Protein AF-A0A2K9NVW8-F1 (afdb_monomer_lite)

Foldseek 3Di:
DDDDDPPPPPPPPPPQDFDWDCPALPDTDGDGGPDDDDDDDDPDPPPQPVLLVVLLVQLVCCCPVVVDDSQVSLVPRVVVSCNRPVVCLVVSLVVQVVSQVVDPVRPVSNVSSD

Secondary structure (DSSP, 8-state):
-------------------EEE-STT-EEE--TTS---------TTTTHHHHHHHHHHHHHHHHHS---HHHHHHHHHHHHHHH-GGGHHHHHHHHHHHHTT-TT-TTHHHHT-

Radius of gyration: 25.6 Å; chains: 1; bounding box: 63×59×67 Å

Structure (mmCIF, N/CA/C/O backbone):
data_AF-A0A2K9NVW8-F1
#
_entry.id   AF-A0A2K9NVW8-F1
#
loop_
_atom_site.group_PDB
_atom_site.id
_atom_site.type_symbol
_atom_site.label_atom_id
_atom_site.label_alt_id
_atom_site.label_comp_id
_atom_site.label_asym_id
_atom_site.label_entity_id
_atom_site.label_seq_id
_atom_site.pdbx_PDB_ins_code
_atom_site.Cartn_x
_atom_site.Cartn_y
_atom_site.Cartn_z
_atom_site.occupancy
_atom_site.B_iso_or_equiv
_atom_site.auth_seq_id
_atom_site.auth_comp_id
_atom_site.auth_asym_id
_atom_site.auth_atom_id
_atom_site.pdbx_PDB_model_num
ATOM 1 N N . MET A 1 1 ? -46.331 -46.761 48.938 1.00 41.19 1 MET A N 1
ATOM 2 C CA . MET A 1 1 ? -45.384 -47.127 47.859 1.00 41.19 1 MET A CA 1
ATOM 3 C C . MET A 1 1 ? -45.480 -46.029 46.798 1.00 41.19 1 MET A C 1
ATOM 5 O O . MET A 1 1 ? -46.482 -45.975 46.112 1.00 41.19 1 MET A O 1
ATOM 9 N N . LYS A 1 2 ? -44.825 -44.877 46.998 1.00 41.16 2 LYS A N 1
ATOM 10 C CA . LYS A 1 2 ? -43.559 -44.420 46.378 1.00 41.16 2 LYS A CA 1
ATOM 11 C C . LYS A 1 2 ? -43.396 -44.730 44.877 1.00 41.16 2 LYS A C 1
ATOM 13 O O . LYS A 1 2 ? -43.145 -45.876 44.531 1.00 41.16 2 LYS A O 1
ATOM 18 N N . THR A 1 3 ? -43.396 -43.625 44.107 1.00 43.44 3 THR A N 1
ATOM 19 C CA . THR A 1 3 ? -42.689 -43.338 42.833 1.00 43.44 3 THR A CA 1
ATOM 20 C C . THR A 1 3 ? -43.160 -44.117 41.595 1.00 43.44 3 THR A C 1
ATOM 22 O O . THR A 1 3 ? -43.412 -45.302 41.677 1.00 43.44 3 THR A O 1
ATOM 25 N N . LEU A 1 4 ? -43.301 -43.536 40.401 1.00 40.97 4 LEU A N 1
ATOM 26 C CA . LEU A 1 4 ? -42.403 -42.576 39.764 1.00 40.97 4 LEU A CA 1
ATOM 27 C C . LEU A 1 4 ? -43.128 -41.947 38.550 1.00 40.97 4 LEU A C 1
ATOM 29 O O . LEU A 1 4 ? -43.434 -42.643 37.585 1.00 40.97 4 LEU A O 1
ATOM 33 N N . ALA A 1 5 ? -43.414 -40.644 38.589 1.00 47.12 5 ALA A N 1
ATOM 34 C CA . ALA A 1 5 ? -43.818 -39.895 37.402 1.00 47.12 5 ALA A CA 1
ATOM 35 C C . ALA A 1 5 ? -42.556 -39.626 36.568 1.00 47.12 5 ALA A C 1
ATOM 37 O O . ALA A 1 5 ? -41.693 -38.855 36.989 1.00 47.12 5 ALA A O 1
ATOM 38 N N . LEU A 1 6 ? -42.414 -40.300 35.422 1.00 43.81 6 LEU A N 1
ATOM 39 C CA . LEU A 1 6 ? -41.349 -40.016 34.461 1.00 43.81 6 LEU A CA 1
ATOM 40 C C . LEU A 1 6 ? -41.646 -38.679 33.768 1.00 43.81 6 LEU A C 1
ATOM 42 O O . LEU A 1 6 ? -42.360 -38.604 32.772 1.00 43.81 6 LEU A O 1
ATOM 46 N N . LEU A 1 7 ? -41.086 -37.615 34.335 1.00 48.03 7 LEU A N 1
ATOM 47 C CA . LEU A 1 7 ? -40.907 -36.324 33.686 1.00 48.03 7 LEU A CA 1
ATOM 48 C C . LEU A 1 7 ? -39.943 -36.492 32.502 1.00 48.03 7 LEU A C 1
ATOM 50 O O . LEU A 1 7 ? -38.728 -36.563 32.681 1.00 48.03 7 LEU A O 1
ATOM 54 N N . PHE A 1 8 ? -40.488 -36.537 31.287 1.00 49.69 8 PHE A N 1
ATOM 55 C CA . PHE A 1 8 ? -3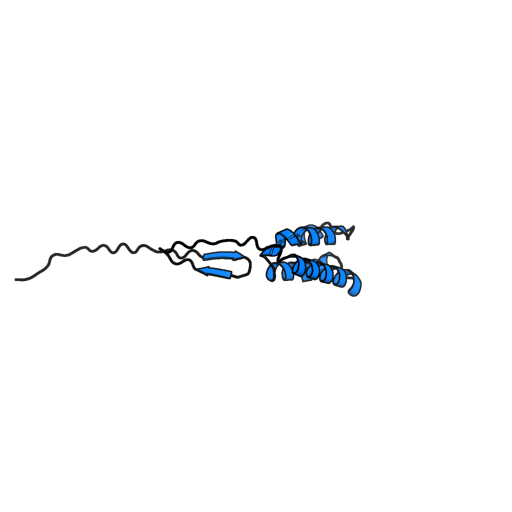9.736 -36.311 30.053 1.00 49.69 8 PHE A CA 1
ATOM 56 C C . PHE A 1 8 ? -39.375 -34.818 29.969 1.00 49.69 8 PHE A C 1
ATOM 58 O O . PHE A 1 8 ? -40.070 -34.018 29.349 1.00 49.69 8 PHE A O 1
ATOM 65 N N . PHE A 1 9 ? -38.293 -34.425 30.644 1.00 49.56 9 PHE A N 1
ATOM 66 C CA . PHE A 1 9 ? -37.634 -33.141 30.415 1.00 49.56 9 PHE A CA 1
ATOM 67 C C . PHE A 1 9 ? -36.824 -33.256 29.119 1.00 49.56 9 PHE A C 1
ATOM 69 O O . PHE A 1 9 ? -35.675 -33.694 29.116 1.00 49.56 9 PHE A O 1
ATOM 76 N N . THR A 1 10 ? -37.430 -32.898 27.989 1.00 50.84 10 THR A N 1
ATOM 77 C CA . THR A 1 10 ? -36.689 -32.653 26.750 1.00 50.84 10 THR A CA 1
ATOM 78 C C . THR A 1 10 ? -35.845 -31.396 26.949 1.00 50.84 10 THR A C 1
ATOM 80 O O . THR A 1 10 ? -36.360 -30.279 26.893 1.00 50.84 10 THR A O 1
ATOM 83 N N . LEU A 1 11 ? -34.551 -31.576 27.226 1.00 45.03 11 LEU A N 1
ATOM 84 C CA . LEU A 1 11 ? -33.571 -30.499 27.146 1.00 45.03 11 LEU A CA 1
ATOM 85 C C . LEU A 1 11 ? -33.488 -30.034 25.688 1.00 45.03 11 LEU A C 1
ATOM 87 O O . LEU A 1 11 ? -32.835 -30.664 24.860 1.00 45.03 11 LEU A O 1
ATOM 91 N N . PHE A 1 12 ? -34.136 -28.914 25.377 1.00 49.94 12 PHE A N 1
ATOM 92 C CA . PHE A 1 12 ? -33.817 -28.142 24.185 1.00 49.94 12 PHE A CA 1
ATOM 93 C C . PHE A 1 12 ? -32.469 -27.462 24.426 1.00 49.94 12 PHE A C 1
ATOM 95 O O . PHE A 1 12 ? -32.391 -26.371 24.986 1.00 49.94 12 PHE A O 1
ATOM 102 N N . THR A 1 13 ? -31.384 -28.131 24.045 1.00 46.84 13 THR A N 1
ATOM 103 C CA . THR A 1 13 ? -30.073 -27.496 23.935 1.00 46.84 13 THR A CA 1
ATOM 104 C C . THR A 1 13 ? -30.128 -26.538 22.751 1.00 46.84 13 THR A C 1
ATOM 106 O O . THR A 1 13 ? -29.939 -26.942 21.605 1.00 46.84 13 THR A O 1
ATOM 109 N N . THR 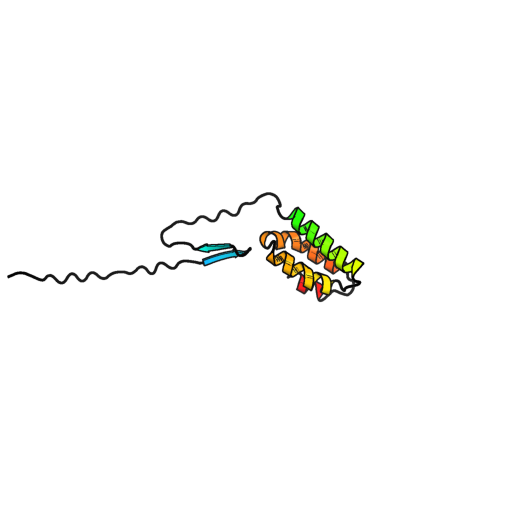A 1 14 ? -30.436 -25.268 23.008 1.00 49.53 14 THR A N 1
ATOM 110 C CA . THR A 1 14 ? -30.241 -24.198 22.030 1.00 49.53 14 THR A CA 1
ATOM 111 C C . THR A 1 14 ? -28.747 -24.120 21.733 1.00 49.53 14 THR A C 1
ATOM 113 O O . THR A 1 14 ? -27.976 -23.597 22.538 1.00 49.53 14 THR A O 1
ATOM 116 N N . SER A 1 15 ? -28.323 -24.699 20.611 1.00 44.44 15 SER A N 1
ATOM 117 C CA . SER A 1 15 ? -26.971 -24.565 20.078 1.00 44.44 15 SER A CA 1
ATOM 118 C C . SER A 1 15 ? -26.732 -23.092 19.779 1.00 44.44 15 SER A C 1
ATOM 120 O O . SER A 1 15 ? -27.207 -22.540 18.787 1.00 44.44 15 SER A O 1
ATOM 122 N N . SER A 1 16 ? -26.062 -22.435 20.710 1.00 49.56 16 SER A N 1
ATOM 123 C CA . SER A 1 16 ? -25.818 -21.013 20.678 1.00 49.56 16 SER A CA 1
ATOM 124 C C . SER A 1 16 ? -24.581 -20.795 19.801 1.00 49.56 16 SER A C 1
ATOM 126 O O . SER A 1 16 ? -23.451 -20.928 20.267 1.00 49.56 16 SER A O 1
ATOM 128 N N . PHE A 1 17 ? -24.783 -20.597 18.496 1.00 54.50 17 PHE A N 1
ATOM 129 C CA . PHE A 1 17 ? -23.679 -20.407 17.557 1.00 54.50 17 PHE A CA 1
ATOM 130 C C . PHE A 1 17 ? -22.952 -19.102 17.894 1.00 54.50 17 PHE A C 1
ATOM 132 O O . PHE A 1 17 ? -23.507 -18.016 17.736 1.00 54.50 17 PHE A O 1
ATOM 139 N N . ALA A 1 18 ? -21.716 -19.211 18.380 1.00 51.00 18 ALA A N 1
ATOM 140 C CA . ALA A 1 18 ? -20.814 -18.075 18.462 1.00 51.00 18 ALA A CA 1
ATOM 141 C C . ALA A 1 18 ? -20.421 -17.693 17.030 1.00 51.00 18 ALA A C 1
ATOM 143 O O . ALA A 1 18 ? -19.742 -18.451 16.335 1.00 51.00 18 ALA A O 1
ATOM 144 N N . GLY A 1 19 ? -20.910 -16.545 16.569 1.00 52.56 19 GLY A N 1
ATOM 145 C CA . GLY A 1 19 ? -20.494 -15.961 15.302 1.00 52.56 19 GLY A CA 1
ATOM 146 C C . GLY A 1 19 ? -19.135 -15.298 15.474 1.00 52.56 19 GLY A C 1
ATOM 147 O O . GLY A 1 19 ? -18.949 -14.483 16.378 1.00 52.56 19 GLY A O 1
ATOM 148 N N . VAL A 1 20 ? -18.187 -15.645 14.609 1.00 52.91 20 VAL A N 1
ATOM 149 C CA . VAL A 1 20 ? -16.921 -14.923 14.496 1.00 52.91 20 VAL A CA 1
ATOM 150 C C . VAL A 1 20 ? -17.094 -13.879 13.404 1.00 52.91 20 VAL A C 1
ATOM 152 O O . VAL A 1 20 ? -17.280 -14.230 12.239 1.00 52.91 20 VAL A O 1
ATOM 155 N N . VAL A 1 21 ? -17.045 -12.600 13.773 1.00 55.09 21 VAL A N 1
ATOM 156 C CA . VAL A 1 21 ? -17.016 -11.501 12.803 1.00 55.09 21 VAL A CA 1
ATOM 157 C C . VAL A 1 21 ? -15.577 -11.019 12.691 1.00 55.09 21 VAL A C 1
ATOM 159 O O . VAL A 1 21 ? -14.968 -10.611 13.678 1.00 55.09 21 VAL A O 1
ATOM 162 N N . ASN A 1 22 ? -15.032 -11.101 11.479 1.00 52.94 22 ASN A N 1
ATOM 163 C CA . ASN A 1 22 ? -13.698 -10.614 11.158 1.00 52.94 22 ASN A CA 1
ATOM 164 C C . ASN A 1 22 ? -13.831 -9.172 10.658 1.00 52.94 22 ASN A C 1
ATOM 166 O O . ASN A 1 22 ? -14.370 -8.947 9.577 1.00 52.94 22 ASN A O 1
ATOM 170 N N . LEU A 1 23 ? -13.384 -8.199 11.451 1.00 57.34 23 LEU A N 1
ATOM 171 C CA . LEU A 1 23 ? -13.561 -6.770 11.152 1.00 57.34 23 LEU A CA 1
ATOM 172 C C . LEU A 1 23 ? -12.404 -6.172 10.330 1.00 57.34 23 LEU A C 1
ATOM 174 O O . LEU A 1 23 ? -12.301 -4.956 10.187 1.00 57.34 23 LEU A O 1
ATOM 178 N N . GLY A 1 24 ? -11.532 -7.018 9.771 1.00 46.88 24 GLY A N 1
ATOM 179 C CA . GLY A 1 24 ? -10.229 -6.586 9.262 1.00 46.88 24 GLY A CA 1
ATOM 180 C C . GLY A 1 24 ? -9.261 -6.283 10.413 1.00 46.88 24 GLY A C 1
ATOM 181 O O . GLY A 1 24 ? -9.632 -6.362 11.575 1.00 46.88 24 GLY A O 1
ATOM 182 N N . VAL A 1 25 ? -7.988 -6.003 10.108 1.00 49.59 25 VAL A N 1
ATOM 183 C CA . VAL A 1 25 ? -6.897 -5.719 11.083 1.00 49.59 25 VAL A CA 1
ATOM 184 C C . VAL A 1 25 ? -6.538 -6.820 12.106 1.00 49.59 25 VAL A C 1
ATOM 186 O O . VAL A 1 25 ? -5.721 -6.593 12.992 1.00 49.59 25 VAL A O 1
ATOM 189 N N . GLY A 1 26 ? -7.041 -8.050 11.952 1.00 45.53 26 GLY A N 1
ATOM 190 C CA . GLY A 1 26 ? -6.694 -9.170 12.846 1.00 45.53 26 GLY A CA 1
ATOM 191 C C . GLY A 1 26 ? -7.405 -9.124 14.201 1.00 45.53 26 GLY A C 1
ATOM 192 O O . GLY A 1 26 ? -7.151 -9.966 15.063 1.00 45.53 26 GLY A O 1
ATOM 193 N N . GLU A 1 27 ? -8.328 -8.181 14.380 1.00 43.72 27 GLU A N 1
ATOM 194 C CA . GLU A 1 27 ? -9.190 -8.118 15.550 1.00 43.72 27 GLU A CA 1
ATOM 195 C C . GLU A 1 27 ? -10.360 -9.086 15.360 1.00 43.72 27 GLU A C 1
ATOM 197 O O . GLU A 1 27 ? -11.165 -8.976 14.434 1.00 43.72 27 GLU A O 1
ATOM 202 N N . THR A 1 28 ? -10.424 -10.087 16.236 1.00 51.66 28 THR A N 1
ATOM 203 C CA . THR A 1 28 ? -11.515 -11.060 16.263 1.00 51.66 28 THR A CA 1
ATOM 204 C C . THR A 1 28 ? -12.459 -10.698 17.395 1.00 51.66 28 THR A C 1
ATOM 206 O O . THR A 1 28 ? -12.063 -10.736 18.560 1.00 51.66 28 THR A O 1
ATOM 209 N N . ILE A 1 29 ? -13.713 -10.378 17.071 1.00 55.81 29 ILE A N 1
ATOM 210 C CA . ILE A 1 29 ? -14.761 -10.264 18.086 1.00 55.81 29 ILE A CA 1
ATOM 211 C C . ILE A 1 29 ? -15.480 -11.607 18.175 1.00 55.81 29 ILE A C 1
ATOM 213 O O . ILE A 1 29 ? -16.131 -12.050 17.227 1.00 55.81 29 ILE A O 1
ATOM 217 N N . THR A 1 30 ? -15.369 -12.251 19.334 1.00 58.59 30 THR A N 1
ATOM 218 C CA . THR A 1 30 ? -16.162 -13.435 19.671 1.00 58.59 30 THR A CA 1
ATOM 219 C C . THR A 1 30 ? -17.501 -12.975 20.227 1.00 58.59 30 THR A C 1
ATOM 221 O O . THR A 1 30 ? -17.571 -12.477 21.352 1.00 58.59 30 THR A O 1
ATOM 224 N N . ILE A 1 31 ? -18.571 -13.136 19.450 1.00 61.28 31 ILE A N 1
ATOM 225 C CA . ILE A 1 31 ? -19.921 -12.797 19.903 1.00 61.28 31 ILE A CA 1
ATOM 226 C C . ILE A 1 31 ? -20.447 -13.964 20.740 1.00 61.28 31 ILE A C 1
ATOM 228 O O . ILE A 1 31 ? -20.621 -15.077 20.238 1.00 61.28 31 ILE A O 1
ATOM 232 N N . GLN A 1 32 ? -20.687 -13.720 22.029 1.00 60.62 32 GLN A N 1
ATOM 233 C CA . GLN A 1 32 ? -21.395 -14.677 22.873 1.00 60.62 32 GLN A CA 1
ATOM 234 C C . GLN A 1 32 ? -22.876 -14.690 22.506 1.00 60.62 32 GLN A C 1
ATOM 236 O O . GLN A 1 32 ? -23.484 -13.662 22.216 1.00 60.62 32 GLN A O 1
ATOM 241 N N . ALA A 1 33 ? -23.478 -15.871 22.522 1.00 58.94 33 ALA A N 1
ATOM 242 C CA . ALA A 1 33 ? -24.898 -15.973 22.262 1.00 58.94 33 ALA A CA 1
ATOM 243 C C . ALA A 1 33 ? -25.719 -15.354 23.403 1.00 58.94 33 ALA A C 1
ATOM 245 O O . ALA A 1 33 ? -25.350 -15.447 24.573 1.00 58.94 33 ALA A O 1
ATOM 246 N N . ASN A 1 34 ? -26.867 -14.774 23.046 1.00 59.75 34 ASN A N 1
ATOM 247 C CA . ASN A 1 34 ? -27.800 -14.082 23.944 1.00 59.75 34 ASN A CA 1
ATOM 248 C C . ASN A 1 34 ? -27.314 -12.736 24.510 1.00 59.75 34 ASN A C 1
ATOM 250 O O . ASN A 1 34 ? -27.976 -12.180 25.385 1.00 59.75 34 ASN A O 1
ATOM 254 N N . THR A 1 35 ? -26.222 -12.167 23.995 1.00 59.56 35 THR A N 1
ATOM 255 C CA . THR A 1 35 ? -25.842 -10.773 24.257 1.00 59.56 35 THR A CA 1
ATOM 256 C C . THR A 1 35 ? -25.937 -9.949 22.975 1.00 59.56 35 THR A C 1
ATOM 258 O O . THR A 1 35 ? -25.487 -10.359 21.907 1.00 59.56 35 THR A O 1
ATOM 261 N N . GLN A 1 36 ? -26.570 -8.775 23.053 1.00 56.28 36 GLN A N 1
ATOM 262 C CA . GLN A 1 36 ? -26.592 -7.835 21.935 1.00 56.28 36 GLN A CA 1
ATOM 263 C C . GLN A 1 36 ? -25.215 -7.171 21.841 1.00 56.28 36 GLN A C 1
ATOM 265 O O . GLN A 1 36 ? -24.857 -6.349 22.681 1.00 56.28 36 GLN A O 1
ATOM 270 N N . THR A 1 37 ? -24.431 -7.536 20.829 1.00 57.47 37 THR A N 1
ATOM 271 C CA . THR A 1 37 ? -23.166 -6.862 20.515 1.00 57.47 37 THR A CA 1
ATOM 272 C C . THR A 1 37 ? -23.420 -5.809 19.442 1.00 57.47 37 THR A C 1
ATOM 274 O O . THR A 1 37 ? -23.769 -6.142 18.312 1.00 57.47 37 THR A O 1
ATOM 277 N N . VAL A 1 38 ? -23.261 -4.532 19.793 1.00 55.38 38 VAL A N 1
ATOM 278 C CA . VAL A 1 38 ? -23.298 -3.421 18.833 1.00 55.38 38 VAL A CA 1
ATOM 279 C C . VAL A 1 38 ? -21.861 -3.080 18.457 1.00 55.38 38 VAL A C 1
ATOM 281 O O . VAL A 1 38 ? -21.075 -2.679 19.312 1.00 55.38 38 VAL A O 1
ATOM 284 N N . VAL A 1 39 ? -21.515 -3.261 17.183 1.00 56.19 39 VAL A N 1
ATOM 285 C CA . VAL A 1 39 ? -20.226 -2.831 16.630 1.00 56.19 39 VAL A CA 1
ATOM 286 C C . VAL A 1 39 ? -20.400 -1.414 16.098 1.00 56.19 39 VAL A C 1
ATOM 288 O O . VAL A 1 39 ? -21.088 -1.201 15.101 1.00 56.19 39 VAL A O 1
ATOM 291 N N . THR A 1 40 ? -19.792 -0.441 16.773 1.00 47.03 40 THR A N 1
ATOM 292 C CA . THR A 1 40 ? -19.774 0.952 16.314 1.00 47.03 40 THR A CA 1
ATOM 293 C C . THR A 1 40 ? -18.462 1.213 15.589 1.00 47.03 40 THR A C 1
ATOM 295 O O . THR A 1 40 ? -17.414 1.337 16.219 1.00 47.03 40 THR A O 1
ATOM 298 N N . CYS A 1 41 ? -18.511 1.310 14.261 1.00 54.44 41 CYS A N 1
ATOM 299 C CA . CYS A 1 41 ? -17.364 1.746 13.471 1.00 54.44 41 CYS A CA 1
ATOM 300 C C . CYS A 1 41 ? -17.177 3.257 13.663 1.00 54.44 41 CYS A C 1
ATOM 302 O O . CYS A 1 41 ? -18.016 4.054 13.241 1.00 54.44 41 CYS A O 1
ATOM 304 N N . GLY A 1 42 ? -16.099 3.654 14.339 1.00 46.03 42 GLY A N 1
ATOM 305 C CA . GLY A 1 42 ? -15.761 5.061 14.528 1.00 46.03 42 GLY A CA 1
ATOM 306 C C . GLY A 1 42 ? -15.249 5.685 13.231 1.00 46.03 42 GLY A C 1
ATOM 307 O O . GLY A 1 42 ? -14.214 5.268 12.716 1.00 46.03 42 GLY A O 1
ATOM 308 N N . LEU A 1 43 ? -15.936 6.719 12.740 1.00 44.06 43 LEU A N 1
ATOM 309 C CA . LEU A 1 43 ? -15.408 7.657 11.743 1.00 44.06 43 LEU A CA 1
ATOM 310 C C . LEU A 1 43 ? -14.446 8.634 12.440 1.00 44.06 43 LEU A C 1
ATOM 312 O O . LEU A 1 43 ? -14.711 9.830 12.525 1.00 44.06 43 LEU A O 1
ATOM 316 N N . ASP A 1 44 ? -13.360 8.128 13.022 1.00 48.31 44 ASP A N 1
ATOM 317 C CA . ASP A 1 44 ? -12.309 9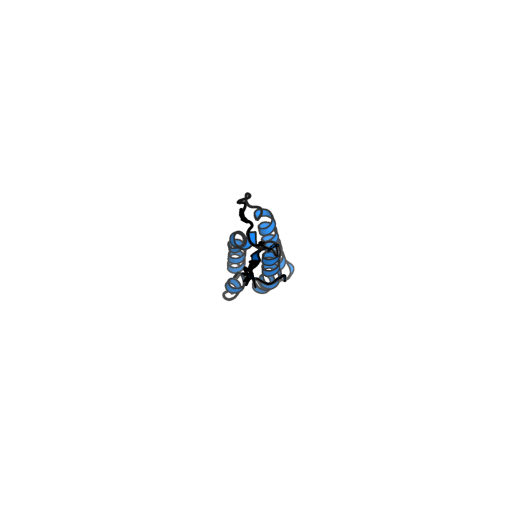.010 13.528 1.00 48.31 44 ASP A CA 1
ATOM 318 C C . ASP A 1 44 ? -11.589 9.646 12.332 1.00 48.31 44 ASP A C 1
ATOM 320 O O . ASP A 1 44 ? -11.112 8.936 11.445 1.00 48.31 44 ASP A O 1
ATOM 324 N N . GLY A 1 45 ? -11.512 10.982 12.311 1.00 52.81 45 GLY A N 1
ATOM 325 C CA . GLY A 1 45 ? -10.853 11.767 11.262 1.00 52.81 45 GLY A CA 1
ATOM 326 C C . GLY A 1 45 ? -9.509 11.171 10.830 1.00 52.81 45 GLY A C 1
ATOM 327 O O . GLY A 1 45 ? -8.725 10.756 11.681 1.00 52.81 45 GLY A O 1
ATOM 328 N N . SER A 1 46 ? -9.295 11.106 9.506 1.00 56.59 46 SER A N 1
ATOM 329 C CA . SER A 1 46 ? -8.322 10.248 8.799 1.00 56.59 46 SER A CA 1
ATOM 330 C C . SER A 1 46 ? -7.058 9.921 9.608 1.00 56.59 46 SER A C 1
ATOM 332 O O . SER A 1 46 ? -6.019 10.580 9.511 1.00 56.59 46 SER A O 1
ATOM 334 N N . LYS A 1 47 ? -7.119 8.813 10.361 1.00 72.19 47 LYS A N 1
ATOM 335 C CA . LYS A 1 47 ? -5.945 8.146 10.958 1.00 72.19 47 LYS A CA 1
ATOM 336 C C . LYS A 1 47 ? -4.990 7.598 9.882 1.00 72.19 47 LYS A C 1
ATOM 338 O O . LYS A 1 47 ? -3.910 7.106 10.202 1.00 72.19 47 LYS A O 1
ATOM 343 N N . CYS A 1 48 ? -5.378 7.700 8.612 1.00 85.31 48 CYS A N 1
ATOM 344 C CA . CYS A 1 48 ? -4.707 7.128 7.458 1.00 85.31 48 CYS A CA 1
ATOM 345 C C . CYS A 1 48 ? -3.704 8.074 6.794 1.00 85.31 48 CYS A C 1
ATOM 347 O O . CYS A 1 48 ? -2.790 7.598 6.124 1.00 85.31 48 CYS A O 1
ATOM 349 N N . ALA A 1 49 ? -3.784 9.387 7.036 1.00 87.31 49 ALA A N 1
ATOM 350 C CA . ALA A 1 49 ? -2.886 10.365 6.418 1.00 87.31 49 ALA A CA 1
ATOM 351 C C . ALA A 1 49 ? -1.391 10.056 6.647 1.00 87.31 49 ALA A C 1
ATOM 353 O O . ALA A 1 49 ? -0.596 10.068 5.704 1.00 87.31 49 ALA A O 1
ATOM 354 N N . THR A 1 50 ? -0.999 9.736 7.885 1.00 89.31 50 THR A N 1
ATOM 355 C CA . THR A 1 50 ? 0.397 9.404 8.221 1.00 89.31 50 THR A CA 1
ATOM 356 C C . THR A 1 50 ? 0.841 8.067 7.610 1.00 89.31 50 THR A C 1
ATOM 358 O O . THR A 1 50 ? 1.868 8.057 6.927 1.00 89.31 50 THR A O 1
ATOM 361 N N . PRO A 1 51 ? 0.098 6.952 7.774 1.00 91.50 51 PRO A N 1
ATOM 362 C CA . PRO A 1 51 ? 0.400 5.703 7.078 1.00 91.50 51 PRO A CA 1
ATOM 363 C C . PRO A 1 51 ? 0.528 5.858 5.556 1.00 91.50 51 PRO A C 1
ATOM 365 O O . PRO A 1 51 ? 1.489 5.360 4.975 1.00 91.50 51 PRO A O 1
ATOM 368 N N . ILE A 1 52 ? -0.399 6.571 4.908 1.00 93.50 52 ILE A N 1
ATOM 369 C CA . ILE A 1 52 ? -0.403 6.783 3.451 1.00 93.50 52 ILE A CA 1
ATOM 370 C C . ILE A 1 52 ? 0.821 7.589 3.016 1.00 93.50 52 ILE A C 1
ATOM 372 O O . ILE A 1 52 ? 1.482 7.248 2.033 1.00 93.50 52 ILE A O 1
ATOM 376 N N . LYS A 1 53 ? 1.175 8.637 3.771 1.00 92.19 53 LYS A N 1
ATOM 377 C CA . LYS A 1 53 ? 2.394 9.412 3.522 1.00 92.19 53 LYS A CA 1
ATOM 378 C C . LYS A 1 53 ? 3.643 8.532 3.618 1.00 92.19 53 LYS A C 1
ATOM 380 O O . LYS A 1 53 ? 4.511 8.630 2.755 1.00 92.19 53 LYS A O 1
ATOM 385 N N . ASN A 1 54 ? 3.716 7.659 4.623 1.00 93.75 54 ASN A N 1
ATOM 386 C CA . ASN A 1 54 ? 4.839 6.737 4.789 1.00 93.75 54 ASN A CA 1
ATOM 387 C C . ASN A 1 54 ? 4.927 5.724 3.643 1.00 93.75 54 ASN A C 1
ATOM 389 O O . ASN A 1 54 ? 6.018 5.514 3.120 1.00 93.75 54 ASN A O 1
ATOM 393 N N . LEU A 1 55 ? 3.797 5.148 3.218 1.00 94.00 55 LEU A N 1
ATOM 394 C CA . LEU A 1 55 ? 3.741 4.267 2.051 1.00 94.00 55 LEU A CA 1
ATOM 395 C C . LEU A 1 55 ? 4.293 4.975 0.810 1.00 94.00 55 LEU A C 1
ATOM 397 O O . LEU A 1 55 ? 5.171 4.438 0.141 1.00 94.00 55 LEU A O 1
ATOM 401 N N . LYS A 1 56 ? 3.826 6.199 0.532 1.00 94.12 56 LYS A N 1
ATOM 402 C CA . LYS A 1 56 ? 4.315 6.985 -0.604 1.00 94.12 56 LYS A CA 1
ATOM 403 C C . LYS A 1 56 ? 5.834 7.172 -0.540 1.00 94.12 56 LYS A C 1
ATOM 405 O O . LYS A 1 56 ? 6.519 6.907 -1.519 1.00 94.12 56 LYS A O 1
ATOM 410 N N . SER A 1 57 ? 6.368 7.575 0.614 1.00 92.94 57 SER A N 1
ATOM 411 C CA . SER A 1 57 ? 7.813 7.754 0.788 1.00 92.94 57 SER A CA 1
ATOM 412 C C . SER A 1 57 ? 8.609 6.460 0.598 1.00 92.94 57 SER A C 1
ATOM 414 O O . SER A 1 57 ? 9.693 6.509 0.027 1.00 92.94 57 SER A O 1
ATOM 416 N N . GLN A 1 58 ? 8.089 5.312 1.041 1.00 93.81 58 GLN A N 1
ATOM 417 C CA . GLN A 1 58 ? 8.734 4.011 0.832 1.00 93.81 58 GLN A CA 1
ATOM 418 C C . GLN A 1 58 ? 8.763 3.618 -0.648 1.00 93.81 58 GLN A C 1
ATOM 420 O O . GLN A 1 58 ? 9.800 3.181 -1.141 1.00 93.81 58 GLN A O 1
ATOM 425 N N . LEU A 1 59 ? 7.654 3.824 -1.359 1.00 92.38 59 LEU A N 1
ATOM 426 C CA . LEU A 1 59 ? 7.551 3.556 -2.792 1.00 92.38 59 LEU A CA 1
ATOM 427 C C . LEU A 1 59 ? 8.483 4.469 -3.608 1.00 92.38 59 LEU A C 1
ATOM 429 O O . LEU A 1 59 ? 9.267 3.978 -4.421 1.00 92.38 59 LEU A O 1
ATOM 433 N N . ASP A 1 60 ? 8.477 5.776 -3.330 1.00 90.56 60 ASP A N 1
ATOM 434 C CA . ASP A 1 60 ? 9.368 6.748 -3.978 1.00 90.56 60 ASP A CA 1
ATOM 435 C C . ASP A 1 60 ? 10.849 6.415 -3.713 1.00 90.56 60 ASP A C 1
ATOM 437 O O . ASP A 1 60 ? 11.680 6.453 -4.627 1.00 90.56 60 ASP A O 1
ATOM 441 N N . TYR A 1 61 ? 11.188 6.042 -2.474 1.00 91.31 61 TYR A N 1
ATOM 442 C CA . TYR A 1 61 ? 12.542 5.632 -2.103 1.00 91.31 61 TYR A CA 1
ATOM 443 C C . TYR A 1 61 ? 12.972 4.351 -2.821 1.00 91.31 61 TYR A C 1
ATOM 445 O O . TYR A 1 61 ? 14.077 4.293 -3.354 1.00 91.31 61 TYR A O 1
ATOM 453 N N . CYS A 1 62 ? 12.100 3.343 -2.875 1.00 90.94 62 CYS A N 1
ATOM 454 C CA . CYS A 1 62 ? 12.373 2.087 -3.562 1.00 90.94 62 CYS A CA 1
ATOM 455 C C . CYS A 1 62 ? 12.676 2.310 -5.050 1.00 90.94 62 CYS A C 1
ATOM 457 O O . CYS A 1 62 ? 13.715 1.864 -5.540 1.00 90.94 62 CYS A O 1
ATOM 459 N N . LYS A 1 63 ? 11.836 3.094 -5.739 1.00 86.12 63 LYS A N 1
ATOM 460 C CA . LYS A 1 63 ? 12.017 3.408 -7.163 1.00 86.12 63 LYS A CA 1
ATOM 461 C C . LYS A 1 63 ? 13.326 4.151 -7.430 1.00 86.12 63 LYS A C 1
ATOM 463 O O . LYS A 1 63 ? 14.020 3.866 -8.399 1.00 86.12 63 LYS A O 1
ATOM 468 N N . THR A 1 64 ? 13.671 5.116 -6.577 1.00 85.25 64 THR A N 1
ATOM 469 C CA . THR A 1 64 ? 14.829 6.000 -6.799 1.00 85.25 64 THR A CA 1
ATOM 470 C C . THR A 1 64 ? 16.156 5.413 -6.332 1.00 85.25 64 THR A C 1
ATOM 472 O O . THR A 1 64 ? 17.169 5.615 -6.994 1.00 85.25 64 THR A O 1
ATOM 475 N N . SER A 1 65 ? 16.179 4.700 -5.206 1.00 79.25 65 SER A N 1
ATOM 476 C CA . SER A 1 65 ? 17.429 4.264 -4.567 1.00 79.25 65 SER A CA 1
ATOM 477 C C . SER A 1 65 ? 17.878 2.869 -4.981 1.00 79.25 65 SER A C 1
ATOM 479 O O . SER A 1 65 ? 19.061 2.563 -4.868 1.00 79.25 65 SER A O 1
ATOM 481 N N . GLN A 1 66 ? 16.963 2.021 -5.455 1.00 70.06 66 GLN A N 1
ATOM 482 C CA . GLN A 1 66 ? 17.283 0.636 -5.815 1.00 70.06 66 GLN A CA 1
ATOM 483 C C . GLN A 1 66 ? 17.241 0.384 -7.329 1.00 70.06 66 GLN A C 1
ATOM 485 O O . GLN A 1 66 ? 17.578 -0.708 -7.765 1.00 70.06 66 GLN A O 1
ATOM 490 N N . SER A 1 67 ? 16.873 1.389 -8.140 1.00 69.44 67 SER A N 1
ATOM 491 C CA . SER A 1 67 ? 16.598 1.218 -9.581 1.00 69.44 67 SER A CA 1
ATOM 492 C C . SER A 1 67 ? 15.623 0.063 -9.868 1.00 69.44 67 SER A C 1
ATOM 494 O O . SER A 1 67 ? 15.685 -0.560 -10.926 1.00 69.44 67 SER A O 1
ATOM 496 N N . ASN A 1 68 ? 14.745 -0.230 -8.905 1.00 76.56 68 ASN A N 1
ATOM 497 C CA . ASN A 1 68 ? 13.756 -1.293 -8.994 1.00 76.56 68 ASN A CA 1
ATOM 498 C C . ASN A 1 68 ? 12.613 -0.871 -9.919 1.00 76.56 68 ASN A C 1
ATOM 500 O O . ASN A 1 68 ? 12.305 0.321 -10.047 1.00 76.56 68 ASN A O 1
ATOM 504 N N . SER A 1 69 ? 11.959 -1.862 -10.522 1.00 85.44 69 SER A N 1
ATOM 505 C CA . SER A 1 69 ? 10.704 -1.632 -11.233 1.00 85.44 69 SER A CA 1
ATOM 506 C C . SER A 1 69 ? 9.621 -1.139 -10.267 1.00 85.44 69 SER A C 1
ATOM 508 O O . SER A 1 69 ? 9.689 -1.348 -9.048 1.00 85.44 69 SER A O 1
ATOM 510 N N . VAL A 1 70 ? 8.608 -0.457 -10.801 1.00 86.75 70 VAL A N 1
ATOM 511 C CA . VAL A 1 70 ? 7.461 -0.021 -9.997 1.00 86.75 70 VAL A CA 1
ATOM 512 C C . VAL A 1 70 ? 6.733 -1.232 -9.399 1.00 86.75 70 VAL A C 1
ATOM 514 O O . VAL A 1 70 ? 6.302 -1.180 -8.243 1.00 86.75 70 VAL A O 1
ATOM 517 N N . GLU A 1 71 ? 6.670 -2.334 -10.143 1.00 87.69 71 GLU A N 1
ATOM 518 C CA . GLU A 1 71 ? 6.119 -3.616 -9.722 1.00 87.69 71 GLU A CA 1
ATOM 519 C C . GLU A 1 71 ? 6.851 -4.182 -8.502 1.00 87.69 71 GLU A C 1
ATOM 521 O O . GLU A 1 71 ? 6.199 -4.498 -7.507 1.00 87.69 71 GLU A O 1
ATOM 526 N N . ASP A 1 72 ? 8.186 -4.249 -8.526 1.00 88.69 72 ASP A N 1
ATOM 527 C CA . ASP A 1 72 ? 8.980 -4.785 -7.409 1.00 88.69 72 ASP A CA 1
ATOM 528 C C . ASP A 1 72 ? 8.732 -3.996 -6.118 1.00 88.69 72 ASP A C 1
ATOM 530 O O . ASP A 1 72 ? 8.531 -4.566 -5.040 1.00 88.69 72 ASP A O 1
ATOM 534 N N . CYS A 1 73 ? 8.667 -2.667 -6.229 1.00 90.38 73 CYS A N 1
ATOM 535 C CA . CYS A 1 73 ? 8.369 -1.800 -5.096 1.00 90.38 73 CYS A CA 1
ATOM 536 C C . CYS A 1 73 ? 6.961 -2.042 -4.537 1.00 90.38 73 CYS A C 1
ATOM 538 O O . CYS A 1 73 ? 6.765 -2.075 -3.319 1.00 90.38 73 CYS A O 1
ATOM 540 N N . LEU A 1 74 ? 5.962 -2.242 -5.395 1.00 90.94 74 LEU A N 1
ATOM 541 C CA . LEU A 1 74 ? 4.607 -2.531 -4.934 1.00 90.94 74 LEU A CA 1
ATOM 542 C C . LEU A 1 74 ? 4.483 -3.923 -4.323 1.00 90.94 74 LEU A C 1
ATOM 544 O O . LEU A 1 74 ? 3.872 -4.045 -3.261 1.00 90.94 74 LEU A O 1
ATOM 548 N N . VAL A 1 75 ? 5.101 -4.944 -4.921 1.00 91.00 75 VAL A N 1
ATOM 549 C CA . VAL A 1 75 ? 5.150 -6.307 -4.366 1.00 91.00 75 VAL A CA 1
ATOM 550 C C . VAL A 1 75 ? 5.733 -6.295 -2.953 1.00 91.00 75 VAL A C 1
ATOM 552 O O . VAL A 1 75 ? 5.238 -7.000 -2.070 1.00 91.00 75 VAL A O 1
ATOM 555 N N . GLU A 1 76 ? 6.739 -5.459 -2.700 1.00 91.12 76 GLU A N 1
ATOM 556 C CA . GLU A 1 76 ? 7.335 -5.352 -1.377 1.00 91.12 76 GLU A CA 1
ATOM 557 C C . GLU A 1 76 ? 6.457 -4.580 -0.376 1.00 91.12 76 GLU A C 1
ATOM 559 O O . GLU A 1 76 ? 6.224 -5.057 0.744 1.00 91.12 76 GLU A O 1
ATOM 564 N N . TYR A 1 77 ? 6.021 -3.367 -0.723 1.00 93.25 77 TYR A N 1
ATOM 565 C CA . TYR A 1 77 ? 5.483 -2.421 0.262 1.00 93.25 77 TYR A CA 1
ATOM 566 C C . TYR A 1 77 ? 3.954 -2.422 0.355 1.00 93.25 77 TYR A C 1
ATOM 568 O O . TYR A 1 77 ? 3.417 -2.232 1.451 1.00 93.25 77 TYR A O 1
ATOM 576 N N . TRP A 1 78 ? 3.230 -2.700 -0.733 1.00 92.69 78 TRP A N 1
ATOM 577 C CA . TRP A 1 78 ? 1.765 -2.671 -0.723 1.00 92.69 78 TRP A CA 1
ATOM 578 C C . TRP A 1 78 ? 1.148 -3.764 0.173 1.00 92.69 78 TRP A C 1
ATOM 580 O O . TRP A 1 78 ? 0.340 -3.430 1.045 1.00 92.69 78 TRP A O 1
ATOM 590 N N . PRO A 1 79 ? 1.571 -5.046 0.120 1.00 90.81 79 PRO A N 1
ATOM 591 C CA . PRO A 1 79 ? 1.073 -6.068 1.046 1.00 90.81 79 PRO A CA 1
ATOM 592 C C . PRO A 1 79 ? 1.432 -5.799 2.515 1.00 90.81 79 PRO A C 1
ATOM 594 O O . PRO A 1 79 ? 0.694 -6.196 3.421 1.00 90.81 79 PRO A O 1
ATOM 597 N N . LYS A 1 80 ? 2.572 -5.146 2.785 1.00 91.38 80 LYS A N 1
ATOM 598 C CA . LYS A 1 80 ? 2.958 -4.734 4.147 1.00 91.38 80 LYS A CA 1
ATOM 599 C C . LYS A 1 80 ? 2.001 -3.660 4.666 1.00 91.38 80 LYS A C 1
ATOM 601 O O . LYS A 1 80 ? 1.513 -3.785 5.788 1.00 91.38 80 LYS A O 1
ATOM 606 N N . PHE A 1 81 ? 1.672 -2.673 3.832 1.00 92.00 81 PHE A N 1
ATOM 607 C CA . PHE A 1 81 ? 0.687 -1.649 4.162 1.00 92.00 81 PHE A CA 1
ATOM 608 C C . PHE A 1 81 ? -0.701 -2.246 4.421 1.00 92.00 81 PHE A C 1
ATOM 610 O O . PHE A 1 81 ? -1.266 -1.995 5.483 1.00 92.00 81 PHE A O 1
ATOM 617 N N . LYS A 1 82 ? -1.209 -3.108 3.522 1.00 89.69 82 LYS A N 1
ATOM 618 C CA . LYS A 1 82 ? -2.522 -3.767 3.684 1.00 89.69 82 LYS A CA 1
ATOM 619 C C . LYS A 1 82 ? -2.635 -4.533 5.007 1.00 89.69 82 LYS A C 1
ATOM 621 O O . LYS A 1 82 ? -3.684 -4.509 5.641 1.00 89.69 82 LYS A O 1
ATOM 626 N N . ARG A 1 83 ? -1.553 -5.185 5.450 1.00 89.38 83 ARG A N 1
ATOM 627 C CA . ARG A 1 83 ? -1.519 -5.901 6.737 1.00 89.38 83 ARG A CA 1
ATOM 628 C C . ARG A 1 83 ? -1.462 -4.971 7.949 1.00 89.38 83 ARG A C 1
ATOM 630 O O . ARG A 1 83 ? -2.127 -5.250 8.937 1.00 89.38 83 ARG A O 1
ATOM 637 N N . GLY A 1 84 ? -0.667 -3.902 7.889 1.00 84.56 84 GLY A N 1
ATOM 638 C CA . GLY A 1 84 ? -0.488 -2.976 9.014 1.00 84.56 84 GLY A CA 1
ATOM 639 C C . GLY A 1 84 ? -1.620 -1.959 9.184 1.00 84.56 84 GLY A C 1
ATOM 640 O O . GLY A 1 84 ? -1.862 -1.499 10.295 1.00 84.56 84 GLY A O 1
ATOM 641 N N . TYR A 1 85 ? -2.313 -1.616 8.094 1.00 87.62 85 TYR A N 1
ATOM 642 C CA . TYR A 1 85 ? -3.286 -0.523 8.038 1.00 87.62 85 TYR A CA 1
ATOM 643 C C . TYR A 1 85 ? -4.498 -0.890 7.167 1.00 87.62 85 TYR A C 1
ATOM 645 O O . TYR A 1 85 ? -4.862 -0.145 6.258 1.00 87.62 85 TYR A O 1
ATOM 653 N N . ALA A 1 86 ? -5.130 -2.042 7.425 1.00 86.06 86 ALA A N 1
ATOM 654 C CA . ALA A 1 86 ? -6.226 -2.552 6.588 1.00 86.06 86 ALA A CA 1
ATOM 655 C C . ALA A 1 86 ? -7.404 -1.565 6.454 1.00 86.06 86 ALA A C 1
AT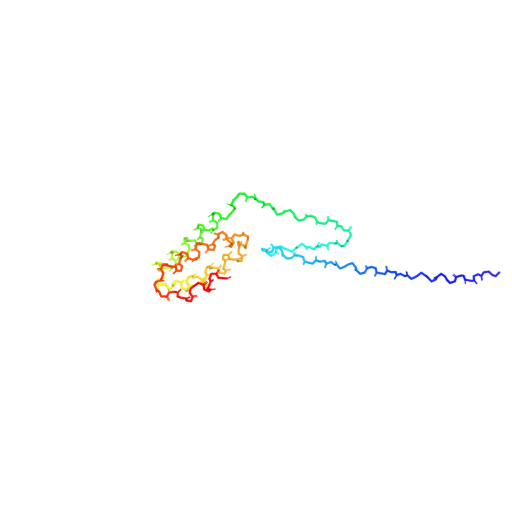OM 657 O O . ALA A 1 86 ? -7.976 -1.436 5.377 1.00 86.06 86 ALA A O 1
ATOM 658 N N . SER A 1 87 ? -7.718 -0.811 7.514 1.00 85.00 87 SER A N 1
ATOM 659 C CA . SER A 1 87 ? -8.766 0.222 7.505 1.00 85.00 87 SER A CA 1
ATOM 660 C C . SER A 1 87 ? -8.450 1.431 6.616 1.00 85.00 87 SER A C 1
ATOM 662 O O . SER A 1 87 ? -9.343 2.214 6.316 1.00 85.00 87 SER A O 1
ATOM 664 N N . CYS A 1 88 ? -7.195 1.584 6.187 1.00 88.12 88 CYS A N 1
ATOM 665 C CA . CYS A 1 88 ? -6.719 2.691 5.362 1.00 88.12 88 CYS A CA 1
ATOM 666 C C . CYS A 1 88 ? -6.497 2.308 3.898 1.00 88.12 88 CYS A C 1
ATOM 668 O O . CYS A 1 88 ? -6.034 3.144 3.124 1.00 88.12 88 CYS A O 1
ATOM 670 N N . VAL A 1 89 ? -6.770 1.058 3.515 1.00 89.44 89 VAL A N 1
ATOM 671 C CA . VAL A 1 89 ? -6.483 0.554 2.164 1.00 89.44 89 VAL A CA 1
ATOM 672 C C . VAL A 1 89 ? -7.279 1.313 1.107 1.00 89.44 89 VAL A C 1
ATOM 674 O O . VAL A 1 89 ? -6.692 1.721 0.108 1.00 89.44 89 VAL A O 1
ATOM 677 N N . ASP A 1 90 ? -8.557 1.595 1.363 1.00 89.19 90 ASP A N 1
ATOM 678 C CA . ASP A 1 90 ? -9.412 2.328 0.423 1.00 89.19 90 ASP A CA 1
ATOM 679 C C . ASP A 1 90 ? -8.920 3.769 0.200 1.00 89.19 90 ASP A C 1
ATOM 681 O O . ASP A 1 90 ? -8.835 4.231 -0.939 1.00 89.19 90 ASP A O 1
ATOM 685 N N . GLU A 1 91 ? -8.508 4.468 1.266 1.00 90.25 91 GLU A N 1
ATOM 686 C CA . GLU A 1 91 ? -7.905 5.808 1.162 1.00 90.25 91 GLU A CA 1
ATOM 687 C C . GLU A 1 91 ? -6.526 5.766 0.474 1.00 90.25 91 GLU A C 1
ATOM 689 O O . GLU A 1 91 ? -6.188 6.648 -0.320 1.00 90.25 91 GLU A O 1
ATOM 694 N N . ALA A 1 92 ? -5.728 4.72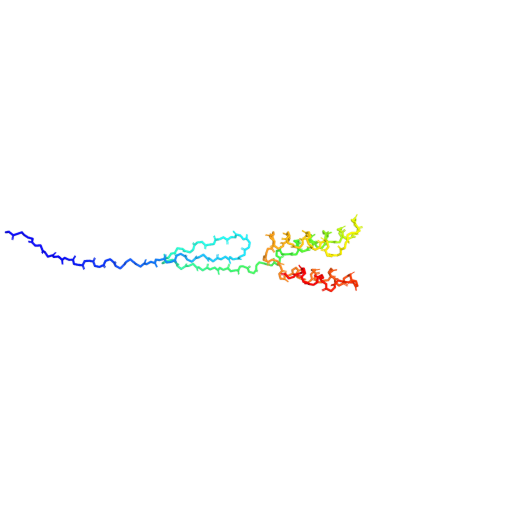8 0.738 1.00 90.62 92 ALA A N 1
ATOM 695 C CA . ALA A 1 92 ? -4.393 4.546 0.167 1.00 90.62 92 ALA A CA 1
ATOM 696 C C . ALA A 1 92 ? -4.408 4.080 -1.296 1.00 90.62 92 ALA A C 1
ATOM 698 O O . ALA A 1 92 ? -3.393 4.190 -1.990 1.00 90.62 92 ALA A O 1
ATOM 699 N N . PHE A 1 93 ? -5.539 3.566 -1.783 1.00 91.19 93 PHE A N 1
ATOM 700 C CA . PHE A 1 93 ? -5.649 2.968 -3.111 1.00 91.19 93 PHE A CA 1
ATOM 701 C C . PHE A 1 93 ? -5.253 3.952 -4.219 1.00 91.19 93 PHE A C 1
ATOM 703 O O . PHE A 1 93 ? -4.505 3.601 -5.131 1.00 91.19 93 PHE A O 1
ATOM 710 N N . GLN A 1 94 ? -5.644 5.226 -4.099 1.00 88.81 94 GLN A N 1
ATOM 711 C CA . GLN A 1 94 ? -5.242 6.263 -5.057 1.00 88.81 94 GLN A CA 1
ATOM 712 C C . GLN A 1 94 ? -3.729 6.515 -5.068 1.00 88.81 94 GLN A C 1
ATOM 714 O O . GLN A 1 94 ? -3.163 6.812 -6.119 1.00 88.81 94 GLN A O 1
ATOM 719 N N . THR A 1 95 ? -3.046 6.375 -3.928 1.00 90.38 95 THR A N 1
ATOM 720 C CA . THR A 1 95 ? -1.580 6.455 -3.875 1.00 90.38 95 THR A CA 1
ATOM 721 C C . THR A 1 95 ? -0.943 5.310 -4.656 1.00 90.38 95 THR A C 1
ATOM 723 O O . THR A 1 95 ? -0.033 5.569 -5.441 1.00 90.38 95 THR A O 1
ATOM 726 N N . CYS A 1 96 ? -1.460 4.085 -4.515 1.00 91.06 96 CYS A N 1
ATOM 727 C CA . CYS A 1 96 ? -0.994 2.930 -5.285 1.00 91.06 96 CYS A CA 1
ATOM 728 C C . CYS A 1 96 ? -1.186 3.140 -6.798 1.00 91.06 96 CYS A C 1
ATOM 730 O O . CYS A 1 96 ? -0.233 3.043 -7.569 1.00 91.06 96 CYS A O 1
ATOM 732 N N . LEU A 1 97 ? -2.390 3.547 -7.221 1.00 89.62 97 LEU A N 1
ATOM 733 C CA . LEU A 1 97 ? -2.694 3.803 -8.634 1.00 89.62 97 LEU A CA 1
ATOM 734 C C . LEU A 1 97 ? -1.811 4.896 -9.247 1.00 89.62 97 LEU A C 1
ATOM 736 O O . LEU A 1 97 ? -1.355 4.769 -10.383 1.00 89.62 97 LEU A O 1
ATOM 740 N N . ASN A 1 98 ? -1.576 5.986 -8.515 1.00 89.44 98 ASN A N 1
ATOM 741 C CA . ASN A 1 98 ? -0.732 7.079 -8.994 1.00 89.44 98 ASN A CA 1
ATOM 742 C C . ASN A 1 98 ? 0.734 6.658 -9.111 1.00 89.44 98 ASN A C 1
ATOM 744 O O . ASN A 1 98 ? 1.419 7.104 -10.030 1.00 89.44 98 ASN A O 1
ATOM 748 N N . PHE A 1 99 ? 1.200 5.781 -8.221 1.00 89.06 99 PHE A N 1
ATOM 749 C CA . PHE A 1 99 ? 2.535 5.210 -8.320 1.00 89.06 99 PHE A CA 1
ATOM 750 C C . PHE A 1 99 ? 2.665 4.318 -9.566 1.00 89.06 99 PHE A C 1
ATOM 752 O O . PHE A 1 99 ? 3.611 4.502 -10.329 1.00 89.06 99 PHE A O 1
ATOM 759 N N . CYS A 1 100 ? 1.667 3.481 -9.872 1.00 85.50 100 CYS A N 1
ATOM 760 C CA . CYS A 1 100 ? 1.629 2.698 -11.116 1.00 85.50 100 CYS A CA 1
ATOM 761 C C . CYS A 1 100 ? 1.635 3.549 -12.386 1.00 85.50 100 CYS A C 1
ATOM 763 O O . CYS A 1 100 ? 2.381 3.274 -13.317 1.00 85.50 100 CYS A O 1
ATOM 765 N N . LYS A 1 101 ? 0.846 4.629 -12.424 1.00 80.94 101 LYS A N 1
ATOM 766 C CA . LYS A 1 101 ? 0.790 5.541 -13.583 1.00 80.94 101 LYS A CA 1
ATOM 767 C C . LYS A 1 101 ? 2.108 6.269 -13.856 1.00 80.94 101 LYS A C 1
ATOM 769 O O . LYS A 1 101 ? 2.259 6.873 -14.914 1.00 80.94 101 LYS A O 1
ATOM 774 N N . SER A 1 102 ? 3.041 6.247 -12.904 1.00 72.00 102 SER A N 1
ATOM 775 C CA . SER A 1 102 ? 4.387 6.785 -13.092 1.00 72.00 102 SER A CA 1
ATOM 776 C C . SER A 1 102 ? 5.312 5.846 -13.880 1.00 72.00 102 SER A C 1
ATOM 778 O O . SER A 1 102 ? 6.472 6.209 -14.101 1.00 72.00 102 SER A O 1
ATOM 780 N N . ASP A 1 103 ? 4.822 4.666 -14.278 1.00 69.06 103 ASP A N 1
AT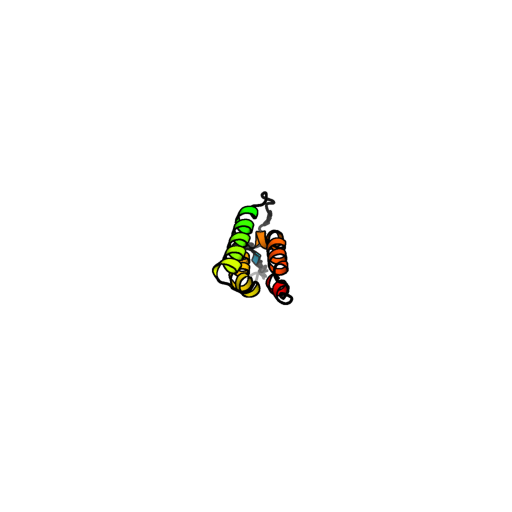OM 781 C CA . ASP A 1 103 ? 5.502 3.720 -15.159 1.00 69.06 103 ASP A CA 1
ATOM 782 C C . ASP A 1 103 ? 4.774 3.601 -16.513 1.00 69.06 103 ASP A C 1
ATOM 784 O O . ASP A 1 103 ? 3.609 3.194 -16.553 1.00 69.06 103 ASP A O 1
ATOM 788 N N . PRO A 1 104 ? 5.420 3.946 -17.642 1.00 59.28 104 PRO A N 1
ATOM 789 C CA . PRO A 1 104 ? 4.830 3.787 -18.969 1.00 59.28 104 PRO A CA 1
ATOM 790 C C . PRO A 1 104 ? 4.657 2.322 -19.417 1.00 59.28 104 PRO A C 1
ATOM 792 O O . PRO A 1 104 ? 4.020 2.101 -20.447 1.00 59.28 104 PRO A O 1
ATOM 795 N N . PHE A 1 105 ? 5.171 1.332 -18.672 1.00 59.88 105 PHE A N 1
ATOM 796 C CA . PHE A 1 105 ? 5.076 -0.098 -19.010 1.00 59.88 105 PHE A CA 1
ATOM 797 C C . PHE A 1 105 ? 4.170 -0.920 -18.067 1.00 59.88 105 PHE A C 1
ATOM 799 O O . PHE A 1 105 ? 3.944 -2.104 -18.314 1.00 59.88 105 PHE A O 1
ATOM 806 N N . GLY A 1 106 ? 3.596 -0.300 -17.030 1.00 57.25 106 GLY A N 1
ATOM 807 C CA . GLY A 1 106 ? 2.946 -0.990 -15.906 1.00 57.25 106 GLY A CA 1
ATOM 808 C C . GLY A 1 106 ? 1.485 -1.407 -16.113 1.00 57.25 106 GLY A C 1
ATOM 809 O O . GLY A 1 106 ? 0.633 -1.074 -15.287 1.00 57.25 106 GLY A O 1
ATOM 810 N N . LEU A 1 107 ? 1.159 -2.138 -17.186 1.00 57.88 107 LEU A N 1
ATOM 811 C CA . LEU A 1 107 ? -0.185 -2.729 -17.345 1.00 57.88 107 LEU A CA 1
ATOM 812 C C . LEU A 1 107 ? -0.491 -3.767 -16.246 1.00 57.88 107 LEU A C 1
ATOM 814 O O . LEU A 1 107 ? -1.624 -3.828 -15.771 1.00 57.88 107 LEU A O 1
ATOM 818 N N . ASP A 1 108 ? 0.529 -4.487 -15.772 1.00 71.81 108 ASP A N 1
ATOM 819 C CA . ASP A 1 108 ? 0.417 -5.470 -14.682 1.00 71.81 108 ASP A CA 1
ATOM 820 C C . ASP A 1 108 ? 0.468 -4.824 -13.283 1.00 71.81 108 ASP A C 1
ATOM 822 O O . ASP A 1 108 ? 0.048 -5.416 -12.287 1.00 71.81 108 ASP A O 1
ATOM 826 N N . CYS A 1 109 ? 0.908 -3.567 -13.200 1.00 75.88 109 CYS A N 1
ATOM 827 C CA . CYS A 1 109 ? 1.035 -2.831 -11.946 1.00 75.88 109 CYS A CA 1
ATOM 828 C C . CYS A 1 109 ? -0.322 -2.584 -11.265 1.00 75.88 109 CYS A C 1
ATOM 830 O O . CYS A 1 109 ? -0.442 -2.647 -10.041 1.00 75.88 109 CYS A O 1
ATOM 832 N N . LEU A 1 110 ? -1.378 -2.342 -12.047 1.00 79.75 110 LEU A N 1
ATOM 833 C CA . LEU A 1 110 ? -2.717 -2.082 -11.510 1.00 79.75 110 LEU A CA 1
ATOM 834 C C . LEU A 1 110 ? -3.309 -3.292 -10.777 1.00 79.75 110 LEU A C 1
ATOM 836 O O . LEU A 1 110 ? -4.055 -3.112 -9.813 1.00 79.75 110 LEU A O 1
ATOM 840 N N . GLU A 1 111 ? -2.970 -4.511 -11.203 1.00 82.69 111 GLU A N 1
ATOM 841 C CA . GLU A 1 111 ? -3.394 -5.740 -10.523 1.00 82.69 111 GLU A CA 1
ATOM 842 C C . GLU A 1 111 ? -2.738 -5.873 -9.145 1.00 82.69 111 GLU A C 1
ATOM 844 O O . GLU A 1 111 ? -3.368 -6.373 -8.217 1.00 82.69 111 GLU A O 1
ATOM 849 N N . LEU A 1 112 ? -1.521 -5.345 -8.968 1.00 83.44 112 LEU A N 1
ATOM 850 C CA . LEU A 1 112 ? -0.831 -5.344 -7.675 1.00 83.44 112 LEU A CA 1
ATOM 851 C C . LEU A 1 112 ? -1.498 -4.423 -6.649 1.00 83.44 112 LEU A C 1
ATOM 853 O O . LEU A 1 112 ? -1.359 -4.661 -5.451 1.00 83.44 112 LEU A O 1
ATOM 857 N N . CYS A 1 113 ? -2.225 -3.392 -7.092 1.00 84.50 113 CYS A N 1
ATOM 858 C CA . CYS A 1 113 ? -2.952 -2.491 -6.197 1.00 84.50 113 CYS A CA 1
ATOM 859 C C . CYS A 1 113 ? -4.244 -3.097 -5.631 1.00 84.50 113 CYS A C 1
ATOM 861 O O . CYS A 1 113 ? -4.740 -2.595 -4.620 1.00 84.50 113 CYS A O 1
ATOM 863 N N . LYS A 1 114 ? -4.784 -4.151 -6.251 1.00 81.00 114 LYS A N 1
ATOM 864 C CA . LYS A 1 114 ? -5.958 -4.880 -5.744 1.00 81.00 114 LYS A CA 1
ATOM 865 C C . LYS A 1 114 ? -5.596 -5.699 -4.494 1.00 81.00 114 LYS A C 1
ATOM 867 O O . LYS A 1 114 ? -6.478 -5.938 -3.647 1.00 81.00 114 LYS A O 1
#

Sequence (114 aa):
MKTLALLFFTLFTTSSFAGVVNLGVGETITIQANTQTVVTCGLDGSKCATPIKNLKSQLDYCKTSQSNSVEDCLVEYWPKFKRGYASCVDEAFQTCLNFCKSDPFGLDCLELCK

pLDDT: mean 71.3, std 18.53, range [40.97, 94.12]

Organism: Bacteriovorax stolpii (NCBI:txid960)